Protein AF-A0A5J4Q4M3-F1 (afdb_monomer_lite)

Secondary structure (DSSP, 8-state):
-------B-S---SS-S----B-HHHHHHHHT--HHHHHHHHHHHHHHHHHHHHHHH-SSSHHHHHHHHHHHHHHHHHHHS-HHHHHHHHHHHHHHHHTTT----

Structure (mmCIF, N/CA/C/O backbone):
data_AF-A0A5J4Q4M3-F1
#
_entry.id   AF-A0A5J4Q4M3-F1
#
loop_
_atom_site.group_PDB
_atom_site.id
_atom_site.type_symbol
_atom_site.label_atom_id
_atom_site.label_alt_id
_atom_site.label_comp_id
_atom_site.label_asym_id
_atom_site.label_entity_id
_atom_site.label_seq_id
_atom_site.pdbx_PDB_ins_code
_atom_site.Cartn_x
_atom_site.Cartn_y
_atom_site.Cartn_z
_atom_site.occupancy
_atom_site.B_iso_or_equiv
_atom_site.auth_seq_id
_atom_site.auth_comp_id
_atom_site.auth_asym_id
_atom_site.auth_atom_id
_atom_site.pdbx_PDB_model_num
ATOM 1 N N . PHE A 1 1 ? -4.010 -24.754 13.001 1.00 35.25 1 PHE A N 1
ATOM 2 C CA . PHE A 1 1 ? -3.875 -24.539 11.548 1.00 35.25 1 PHE A CA 1
ATOM 3 C C . PHE A 1 1 ? -4.311 -23.115 11.220 1.00 35.25 1 PHE A C 1
ATOM 5 O O . PHE A 1 1 ? -5.499 -22.831 11.287 1.00 35.25 1 PHE A O 1
ATOM 12 N N . LEU A 1 2 ? -3.365 -22.199 10.968 1.00 37.53 2 LEU A N 1
ATOM 13 C CA . LEU A 1 2 ? -3.680 -20.854 10.470 1.00 37.53 2 LEU A CA 1
ATOM 14 C C . LEU A 1 2 ? -4.045 -20.999 8.989 1.00 37.53 2 LEU A C 1
ATOM 16 O O . LEU A 1 2 ? -3.188 -21.346 8.179 1.00 37.53 2 LEU A O 1
ATOM 20 N N . VAL A 1 3 ? -5.308 -20.780 8.632 1.00 41.44 3 VAL A N 1
ATOM 21 C CA . VAL A 1 3 ? -5.693 -20.663 7.223 1.00 41.44 3 VAL A CA 1
ATOM 22 C C . VAL A 1 3 ? -5.033 -19.392 6.696 1.00 41.44 3 VAL A C 1
ATOM 24 O O . VAL A 1 3 ? -5.355 -18.293 7.143 1.00 41.44 3 VAL A O 1
ATOM 27 N N . ALA A 1 4 ? -4.070 -19.537 5.788 1.00 44.72 4 ALA A N 1
ATOM 28 C CA . ALA A 1 4 ? -3.476 -18.410 5.087 1.00 44.72 4 ALA A CA 1
ATOM 29 C C . ALA A 1 4 ? -4.557 -17.779 4.198 1.00 44.72 4 ALA A C 1
ATOM 31 O O . ALA A 1 4 ? -4.876 -18.292 3.126 1.00 44.72 4 ALA A O 1
ATOM 32 N N . ILE A 1 5 ? -5.165 -16.686 4.661 1.00 50.12 5 ILE A N 1
ATOM 33 C CA . ILE A 1 5 ? -6.109 -15.904 3.862 1.00 50.12 5 ILE A CA 1
ATOM 34 C C . ILE A 1 5 ? -5.278 -15.154 2.816 1.00 50.12 5 ILE A C 1
ATOM 36 O O . ILE A 1 5 ? -4.761 -14.070 3.066 1.00 50.12 5 ILE A O 1
ATOM 40 N N . THR A 1 6 ? -5.082 -15.776 1.654 1.00 54.38 6 THR A N 1
ATOM 41 C CA . THR A 1 6 ? -4.485 -15.124 0.486 1.00 54.38 6 THR A CA 1
ATOM 42 C C . THR A 1 6 ? -5.558 -14.324 -0.256 1.00 54.38 6 THR A C 1
ATOM 44 O O . THR A 1 6 ? -6.652 -14.821 -0.528 1.00 54.38 6 THR A O 1
ATOM 47 N N . PHE A 1 7 ? -5.257 -13.061 -0.561 1.00 58.50 7 PHE A N 1
ATOM 48 C CA . PHE A 1 7 ? -6.147 -12.141 -1.283 1.00 58.50 7 PHE A CA 1
ATOM 49 C C . PHE A 1 7 ? -5.910 -12.153 -2.798 1.00 58.50 7 PHE A C 1
ATOM 51 O O . PHE A 1 7 ? -6.476 -11.321 -3.500 1.00 58.50 7 PHE A O 1
ATOM 58 N N . ALA A 1 8 ? -5.072 -13.069 -3.293 1.00 55.72 8 ALA A N 1
ATOM 59 C CA . ALA A 1 8 ? -4.819 -13.247 -4.716 1.00 55.72 8 ALA A CA 1
ATOM 60 C C . ALA A 1 8 ? -6.084 -13.727 -5.439 1.00 55.72 8 ALA A C 1
ATOM 62 O O . ALA A 1 8 ? -6.699 -14.710 -5.018 1.00 55.72 8 ALA A O 1
ATOM 63 N N . ALA A 1 9 ? -6.462 -13.066 -6.533 1.00 49.28 9 ALA A N 1
ATOM 64 C CA . ALA A 1 9 ? -7.430 -13.644 -7.451 1.00 49.28 9 ALA A CA 1
ATOM 65 C C . ALA A 1 9 ? -6.826 -14.858 -8.166 1.00 49.28 9 ALA A C 1
ATOM 67 O O . ALA A 1 9 ? -5.667 -14.849 -8.593 1.00 49.28 9 ALA A O 1
ATOM 68 N N . ASN A 1 10 ? -7.623 -15.919 -8.273 1.00 43.78 10 ASN A N 1
ATOM 69 C CA . ASN A 1 10 ? -7.244 -17.158 -8.936 1.00 43.78 10 ASN A CA 1
ATOM 70 C C . ASN A 1 10 ? -7.154 -16.942 -10.457 1.00 43.78 10 ASN A C 1
ATOM 72 O O . ASN A 1 10 ? -8.096 -17.252 -11.180 1.00 43.78 10 ASN A O 1
ATOM 76 N N . ASN A 1 11 ? -6.008 -16.480 -10.957 1.00 44.97 11 ASN A N 1
ATOM 77 C CA . ASN A 1 11 ? -5.555 -16.834 -12.299 1.00 44.97 11 ASN A CA 1
ATOM 78 C C . ASN A 1 11 ? -4.116 -17.370 -12.207 1.00 44.97 11 ASN A C 1
ATOM 80 O O . ASN A 1 11 ? -3.226 -16.745 -11.637 1.00 44.97 11 ASN A O 1
ATOM 84 N N . LYS A 1 12 ? -3.915 -18.607 -12.666 1.00 43.78 12 LYS A N 1
ATOM 85 C CA . LYS A 1 12 ? -2.593 -19.202 -12.870 1.00 43.78 12 LYS A CA 1
ATOM 86 C C . LYS A 1 12 ? -2.278 -19.023 -14.350 1.00 43.78 12 LYS A C 1
ATOM 88 O O . LYS A 1 12 ? -2.768 -19.800 -15.161 1.00 43.78 12 LYS A O 1
ATOM 93 N N . SER A 1 13 ? -1.514 -17.996 -14.703 1.00 43.31 13 SER A N 1
ATOM 94 C CA . SER A 1 13 ? -0.817 -17.948 -15.993 1.00 43.31 13 SER A CA 1
ATOM 95 C C . SER A 1 13 ? 0.682 -17.958 -15.716 1.00 43.31 13 SER A C 1
ATOM 97 O O . SER A 1 13 ? 1.124 -17.238 -14.824 1.00 43.31 13 SER A O 1
ATOM 99 N N . GLU A 1 14 ? 1.439 -18.777 -16.443 1.00 43.34 14 GLU A N 1
ATOM 100 C CA . GLU A 1 14 ? 2.863 -19.097 -16.218 1.00 43.34 14 GLU A CA 1
ATOM 101 C C . GLU A 1 14 ? 3.862 -17.963 -16.535 1.00 43.34 14 GLU A C 1
ATOM 103 O O . GLU A 1 14 ? 5.046 -18.208 -16.731 1.00 43.34 14 GLU A O 1
ATOM 108 N N . ASP A 1 15 ? 3.428 -16.706 -16.497 1.00 45.16 15 ASP A N 1
ATOM 109 C CA . ASP A 1 15 ? 4.315 -15.551 -16.411 1.00 45.16 15 ASP A CA 1
ATOM 110 C C . ASP A 1 15 ? 4.188 -14.985 -14.993 1.00 45.16 15 ASP A C 1
ATOM 112 O O . ASP A 1 15 ? 3.119 -14.509 -14.618 1.00 45.16 15 ASP A O 1
ATOM 116 N N . ALA A 1 16 ? 5.267 -14.977 -14.206 1.00 47.19 16 ALA A N 1
ATOM 117 C CA . ALA A 1 16 ? 5.342 -14.393 -12.856 1.00 47.19 16 ALA A CA 1
ATOM 118 C C . ALA A 1 16 ? 5.185 -12.848 -12.829 1.00 47.19 16 ALA A C 1
ATOM 120 O O . ALA A 1 16 ? 5.789 -12.139 -12.026 1.00 47.19 16 ALA A O 1
ATOM 121 N N . LYS A 1 17 ? 4.399 -12.288 -13.749 1.00 55.94 17 LYS A N 1
ATOM 122 C CA . LYS A 1 17 ? 4.024 -10.881 -13.815 1.00 55.94 17 LYS A CA 1
ATOM 123 C C . LYS A 1 17 ? 2.799 -10.704 -12.928 1.00 55.94 17 LYS A C 1
ATOM 125 O O . LYS A 1 17 ? 1.799 -11.390 -13.101 1.00 55.94 17 LYS A O 1
ATOM 130 N N . TRP A 1 18 ? 2.890 -9.781 -11.972 1.00 61.88 18 TRP A N 1
ATOM 131 C CA . TRP A 1 18 ? 1.791 -9.381 -11.089 1.00 61.88 18 TRP A CA 1
ATOM 132 C C . TRP A 1 18 ? 0.432 -9.367 -11.819 1.00 61.88 18 TRP A C 1
ATOM 134 O O . TRP A 1 18 ? 0.240 -8.575 -12.742 1.00 61.88 18 TRP A O 1
ATOM 144 N N . ASN A 1 19 ? -0.500 -10.228 -11.389 1.00 60.09 19 ASN A N 1
ATOM 145 C CA . ASN A 1 19 ? -1.825 -10.387 -12.000 1.00 60.09 19 ASN A CA 1
ATOM 146 C C . ASN A 1 19 ? -2.890 -9.416 -11.459 1.00 60.09 19 ASN A C 1
ATOM 148 O O . ASN A 1 19 ? -4.076 -9.604 -11.707 1.00 60.09 19 ASN A O 1
ATOM 152 N N . GLY A 1 20 ? -2.483 -8.359 -10.751 1.00 58.38 20 GLY A N 1
ATOM 153 C CA . GLY A 1 20 ? -3.337 -7.185 -10.566 1.00 58.38 20 GLY A CA 1
ATOM 154 C C . GLY A 1 20 ? -4.303 -7.214 -9.392 1.00 58.38 20 GLY A C 1
ATOM 155 O O . GLY A 1 20 ? -4.598 -6.15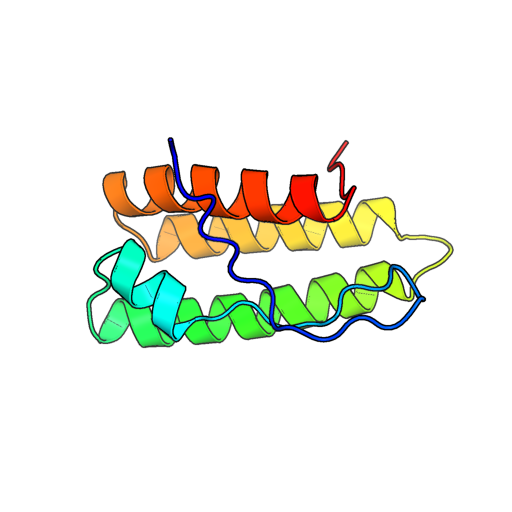5 -8.863 1.00 58.38 20 GLY A O 1
ATOM 156 N N . GLU A 1 21 ? -4.813 -8.366 -8.967 1.00 65.62 21 GLU A N 1
ATOM 157 C CA . GLU A 1 21 ? -6.025 -8.346 -8.143 1.00 65.62 21 GLU A CA 1
ATOM 158 C C . GLU A 1 21 ? -5.751 -8.590 -6.655 1.00 65.62 21 GLU A C 1
ATOM 160 O O . GLU A 1 21 ? -5.512 -9.714 -6.198 1.00 65.62 21 GLU A O 1
ATOM 165 N N . ILE A 1 22 ? -5.838 -7.503 -5.883 1.00 74.94 22 ILE A N 1
ATOM 166 C CA . ILE A 1 22 ? -6.120 -7.546 -4.448 1.00 74.94 22 ILE A CA 1
ATOM 167 C C . ILE A 1 22 ? -7.634 -7.643 -4.291 1.00 74.94 22 ILE A C 1
ATOM 169 O O . ILE A 1 22 ? -8.366 -6.761 -4.734 1.00 74.94 22 ILE A O 1
ATOM 173 N N . ASN A 1 23 ? -8.126 -8.683 -3.619 1.00 82.88 23 ASN A N 1
ATOM 174 C CA . ASN A 1 23 ? -9.542 -8.750 -3.273 1.00 82.88 23 ASN A CA 1
ATOM 175 C C . ASN A 1 23 ? -9.884 -7.713 -2.183 1.00 82.88 23 ASN A C 1
ATOM 177 O O . ASN A 1 23 ? -9.833 -8.017 -0.987 1.00 82.88 23 ASN A O 1
ATOM 181 N N . VAL A 1 24 ? -10.234 -6.494 -2.609 1.00 84.88 24 VAL A N 1
ATOM 182 C CA . VAL A 1 24 ? -10.538 -5.360 -1.721 1.00 84.88 24 VAL A CA 1
ATOM 183 C C . VAL A 1 24 ? -11.711 -5.678 -0.798 1.00 84.88 24 VAL A C 1
ATOM 185 O O . VAL A 1 24 ? -11.641 -5.367 0.378 1.00 84.88 24 VAL A O 1
ATOM 188 N N . ASN A 1 25 ? -12.739 -6.395 -1.261 1.00 86.06 25 ASN A N 1
ATOM 189 C CA . ASN A 1 25 ? -13.886 -6.753 -0.416 1.00 86.06 25 ASN A CA 1
ATOM 190 C C . ASN A 1 25 ? -13.474 -7.598 0.797 1.00 86.06 25 ASN A C 1
ATOM 192 O O . ASN A 1 25 ? -13.881 -7.328 1.929 1.00 86.06 25 ASN A O 1
ATOM 196 N N . LYS A 1 26 ? -12.628 -8.611 0.577 1.00 89.50 26 LYS A N 1
ATOM 197 C CA . LYS A 1 26 ? -12.085 -9.415 1.675 1.00 89.50 26 LYS A CA 1
ATOM 198 C C . LYS A 1 26 ? -11.165 -8.572 2.559 1.00 89.50 26 LYS A C 1
ATOM 200 O O . LYS A 1 26 ? -11.195 -8.744 3.776 1.00 89.50 26 LYS A O 1
ATOM 205 N N . LEU A 1 27 ? -10.340 -7.697 1.974 1.00 90.88 27 LEU A N 1
ATOM 206 C CA . LEU A 1 27 ? -9.427 -6.835 2.730 1.00 90.88 27 LEU A CA 1
ATOM 207 C C . LEU A 1 27 ? -10.212 -5.888 3.646 1.00 90.88 27 LEU A C 1
ATOM 209 O O . LEU A 1 27 ? -9.921 -5.809 4.837 1.00 90.88 27 LEU A O 1
ATOM 213 N N . SER A 1 28 ? -11.259 -5.253 3.117 1.00 92.88 28 SER A N 1
ATOM 214 C CA . SER A 1 28 ? -12.151 -4.365 3.856 1.00 92.88 28 SER A CA 1
ATOM 215 C C . SER A 1 28 ? -12.837 -5.077 5.017 1.00 92.88 28 SER A C 1
ATOM 217 O O . SER A 1 28 ? -12.884 -4.544 6.123 1.00 92.88 28 SER A O 1
ATOM 219 N N . SER A 1 29 ? -13.306 -6.311 4.800 1.00 93.94 29 SER A N 1
ATOM 220 C CA . SER A 1 29 ? -13.890 -7.134 5.863 1.00 93.94 29 SER A CA 1
ATOM 221 C C . SER A 1 29 ? -12.862 -7.514 6.934 1.00 93.94 29 SER A C 1
ATOM 223 O O . SER A 1 29 ? -13.146 -7.384 8.123 1.00 93.94 29 SER A O 1
ATOM 225 N N . TYR A 1 30 ? -11.655 -7.927 6.537 1.00 94.81 30 TYR A N 1
ATOM 226 C CA . TYR A 1 30 ? -10.594 -8.322 7.468 1.00 94.81 30 TYR A CA 1
ATOM 227 C C . TYR A 1 30 ? -10.108 -7.160 8.348 1.00 94.81 30 TYR A C 1
ATOM 229 O O . TYR A 1 30 ? -9.845 -7.331 9.542 1.00 94.81 30 TYR A O 1
ATOM 237 N N . LEU A 1 31 ? -10.007 -5.967 7.761 1.00 96.69 31 LEU A N 1
ATOM 238 C CA . LEU A 1 31 ? -9.607 -4.750 8.463 1.00 96.69 31 LEU A CA 1
ATOM 239 C C . LEU A 1 31 ? -10.772 -4.067 9.194 1.00 96.69 31 LEU A C 1
ATOM 241 O O . LEU A 1 31 ? -10.527 -3.122 9.939 1.00 96.69 31 LEU A O 1
ATOM 245 N N . ALA A 1 32 ? -12.009 -4.548 9.021 1.00 97.31 32 ALA A N 1
ATOM 246 C CA . ALA A 1 32 ? -13.221 -3.918 9.544 1.00 97.31 32 ALA A CA 1
ATOM 247 C C . ALA A 1 32 ? -13.277 -2.417 9.197 1.00 97.31 32 ALA A C 1
ATOM 249 O O . ALA A 1 32 ? -13.377 -1.561 10.076 1.00 97.31 32 ALA A O 1
ATOM 250 N N . LEU A 1 33 ? -13.130 -2.103 7.908 1.00 97.44 33 LEU A N 1
ATOM 251 C CA . LEU A 1 33 ? -13.101 -0.722 7.430 1.00 97.44 33 LEU A CA 1
ATOM 252 C C . LEU A 1 33 ? -14.470 -0.054 7.559 1.00 97.44 33 LEU A C 1
ATOM 254 O O . LEU A 1 33 ? -15.507 -0.669 7.301 1.00 97.44 33 LEU A O 1
ATOM 258 N N . SER A 1 34 ? -14.466 1.241 7.876 1.00 97.75 34 SER A N 1
ATOM 259 C CA . SER A 1 34 ? -15.649 2.077 7.678 1.00 97.75 34 SER A CA 1
ATOM 260 C C . SER A 1 34 ? -15.974 2.220 6.182 1.00 97.75 34 SER A C 1
ATOM 262 O O . SER A 1 34 ? -15.168 1.882 5.307 1.00 97.75 34 SER A O 1
ATOM 264 N N . ALA A 1 35 ? -17.148 2.772 5.866 1.00 95.75 35 ALA A N 1
ATOM 265 C CA . ALA A 1 35 ? -17.516 3.069 4.482 1.00 95.75 35 ALA A CA 1
ATOM 266 C C . ALA A 1 35 ? -16.532 4.052 3.817 1.00 95.75 35 ALA A C 1
ATOM 268 O O . ALA A 1 35 ? -16.121 3.824 2.682 1.00 95.75 35 ALA A O 1
ATOM 269 N N . SER A 1 36 ? -16.101 5.097 4.537 1.00 96.44 36 SER A N 1
ATOM 270 C CA . SER A 1 36 ? -15.127 6.068 4.020 1.00 96.44 36 SER A CA 1
ATOM 271 C C . SER A 1 36 ? -13.758 5.433 3.783 1.00 96.44 36 SER A C 1
ATOM 273 O O . SER A 1 36 ? -13.191 5.577 2.704 1.00 96.44 36 SER A O 1
ATOM 275 N N . GLN A 1 37 ? -13.266 4.649 4.747 1.00 98.19 37 GLN A N 1
ATOM 276 C CA . GLN A 1 37 ? -11.999 3.935 4.604 1.00 98.19 37 GLN A CA 1
ATOM 277 C C . GLN A 1 37 ? -12.042 2.925 3.459 1.00 98.19 37 GLN A C 1
ATOM 279 O O . GLN A 1 37 ? -11.049 2.755 2.766 1.00 98.19 37 GLN A O 1
ATOM 284 N N . SER A 1 38 ? -13.178 2.259 3.242 1.00 96.38 38 SER A N 1
ATOM 285 C CA . SER A 1 38 ? -13.324 1.276 2.165 1.00 96.38 38 SER A CA 1
ATOM 286 C C . SER A 1 38 ? -13.161 1.905 0.781 1.00 96.38 38 SER A C 1
ATOM 288 O O . SER A 1 38 ? -12.514 1.306 -0.077 1.00 96.38 38 SER A O 1
ATOM 290 N N . GLU A 1 39 ? -13.706 3.104 0.566 1.00 95.88 39 GLU A N 1
ATOM 291 C CA . GLU A 1 39 ? -13.565 3.819 -0.707 1.00 95.88 39 GLU A CA 1
ATOM 292 C C . GLU A 1 39 ? -12.113 4.265 -0.938 1.00 95.88 39 GLU A C 1
ATOM 294 O O . GLU A 1 39 ? -11.551 4.012 -2.004 1.00 95.88 39 GLU A O 1
ATOM 299 N N . GLU A 1 40 ? -11.460 4.835 0.078 1.00 97.38 40 GLU A N 1
ATOM 300 C CA . GLU A 1 40 ? -10.047 5.222 -0.015 1.00 97.38 40 GLU A CA 1
ATOM 301 C C . GLU A 1 40 ? -9.129 4.010 -0.228 1.00 97.38 40 GLU A C 1
ATOM 303 O O . GLU A 1 40 ? -8.274 4.020 -1.113 1.00 97.38 40 GLU A O 1
ATOM 308 N N . VAL A 1 41 ? -9.328 2.927 0.531 1.00 96.00 41 VAL A N 1
ATOM 309 C CA . VAL A 1 41 ? -8.546 1.687 0.397 1.00 96.00 41 VAL A CA 1
ATOM 310 C C . VAL A 1 41 ? -8.710 1.087 -0.993 1.00 96.00 41 VAL A C 1
ATOM 312 O O . VAL A 1 41 ? -7.720 0.638 -1.568 1.00 96.00 41 VAL A O 1
ATOM 315 N N . LYS A 1 42 ? -9.916 1.117 -1.568 1.00 94.50 42 LYS A N 1
ATOM 316 C CA . LYS A 1 42 ? -10.149 0.674 -2.945 1.00 94.50 42 LYS A CA 1
ATOM 317 C C . LYS A 1 42 ? -9.314 1.489 -3.936 1.00 94.50 42 LYS A C 1
ATOM 319 O O . LYS A 1 42 ? -8.568 0.901 -4.714 1.00 94.50 42 LYS A O 1
ATOM 324 N N . GLN A 1 43 ? -9.358 2.818 -3.850 1.00 95.62 43 GLN A N 1
ATOM 325 C CA . GLN A 1 43 ? -8.577 3.701 -4.726 1.00 95.62 43 GLN A CA 1
ATOM 326 C C . GLN A 1 43 ? -7.062 3.481 -4.574 1.00 95.62 43 GLN A C 1
ATOM 328 O O . GLN A 1 43 ? -6.328 3.440 -5.564 1.00 95.62 43 GLN A O 1
ATOM 333 N N . ILE A 1 44 ? -6.581 3.280 -3.342 1.00 96.25 44 ILE A N 1
ATOM 334 C CA . ILE A 1 44 ? -5.168 2.983 -3.067 1.00 96.25 44 ILE A CA 1
ATOM 335 C C . ILE A 1 44 ? -4.774 1.608 -3.631 1.00 96.25 44 ILE A C 1
ATOM 337 O O . ILE A 1 44 ? -3.677 1.467 -4.179 1.00 96.25 44 ILE A O 1
ATOM 341 N N . CYS A 1 45 ? -5.634 0.593 -3.511 1.00 93.06 45 CYS A N 1
ATOM 342 C CA . CYS A 1 45 ? -5.404 -0.739 -4.071 1.00 93.06 45 CYS A CA 1
ATOM 343 C C . CYS A 1 45 ? -5.355 -0.719 -5.604 1.00 93.06 45 CYS A C 1
ATOM 345 O O . CYS A 1 45 ? -4.465 -1.353 -6.176 1.00 93.06 45 CYS A O 1
ATOM 347 N N . ASP A 1 46 ? -6.238 0.036 -6.259 1.00 92.12 46 ASP A N 1
ATOM 348 C CA . ASP A 1 46 ? -6.232 0.211 -7.716 1.00 92.12 46 ASP A CA 1
ATOM 349 C C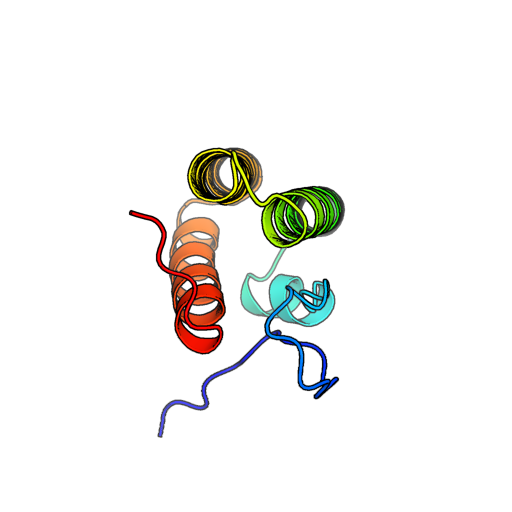 . ASP A 1 46 ? -4.929 0.889 -8.174 1.00 92.12 46 ASP A C 1
ATOM 351 O O . ASP A 1 46 ? -4.225 0.381 -9.053 1.00 92.12 46 ASP A O 1
ATOM 355 N N . TYR A 1 47 ? -4.535 1.984 -7.508 1.00 93.88 47 TYR A N 1
ATOM 356 C CA . TYR A 1 47 ? -3.273 2.675 -7.789 1.00 93.88 47 TYR A CA 1
ATOM 357 C C . TYR A 1 47 ? -2.056 1.765 -7.585 1.00 93.88 47 TYR A C 1
ATOM 359 O O . TYR A 1 47 ? -1.176 1.698 -8.444 1.00 93.88 47 TYR A O 1
ATOM 367 N N . PHE A 1 48 ? -1.997 1.040 -6.466 1.00 93.38 48 PHE A N 1
ATOM 368 C CA . PHE A 1 48 ? -0.904 0.112 -6.179 1.00 93.38 48 PHE A CA 1
ATOM 369 C C . PHE A 1 48 ? -0.802 -0.989 -7.235 1.00 93.38 48 PHE A C 1
ATOM 371 O O . PHE A 1 48 ? 0.294 -1.277 -7.714 1.00 93.38 48 PHE A O 1
ATOM 378 N N . SER A 1 49 ? -1.935 -1.554 -7.647 1.00 89.81 49 SER A N 1
ATOM 379 C CA . SER A 1 49 ? -1.983 -2.610 -8.659 1.00 89.81 49 SER A CA 1
ATOM 380 C C . SER A 1 49 ? -1.439 -2.130 -10.004 1.00 89.81 49 SER A C 1
ATOM 382 O O . SER A 1 49 ? -0.666 -2.847 -10.644 1.00 89.81 49 SER A O 1
ATOM 384 N N . GLU A 1 50 ? -1.748 -0.892 -10.390 1.00 91.69 50 GLU A N 1
ATOM 385 C CA . GLU A 1 50 ? -1.185 -0.260 -11.583 1.00 91.69 50 GLU A CA 1
ATOM 386 C C . GLU A 1 50 ? 0.326 -0.004 -11.448 1.00 91.69 50 GLU A C 1
ATOM 388 O O . GLU A 1 50 ? 1.089 -0.303 -12.368 1.00 91.69 50 GLU A O 1
ATOM 393 N N . GLN A 1 51 ? 0.807 0.480 -10.296 1.00 93.31 51 GLN A N 1
ATOM 394 C CA . GLN A 1 51 ? 2.249 0.670 -10.074 1.00 93.31 51 GLN A CA 1
ATOM 395 C C . GLN A 1 51 ? 3.024 -0.655 -10.112 1.00 93.31 51 GLN A C 1
ATOM 397 O O . GLN A 1 51 ? 4.082 -0.733 -10.737 1.00 93.31 51 GLN A O 1
ATOM 402 N N . MET A 1 52 ? 2.477 -1.714 -9.515 1.00 90.56 52 MET A N 1
ATOM 403 C CA . MET A 1 52 ? 3.056 -3.059 -9.556 1.00 90.56 52 MET A CA 1
ATOM 404 C C . MET A 1 52 ? 3.084 -3.620 -10.979 1.00 90.56 52 MET A C 1
ATOM 406 O O . MET A 1 52 ? 4.085 -4.207 -11.395 1.00 90.56 52 MET A O 1
ATOM 410 N N . ARG A 1 53 ? 2.029 -3.379 -11.768 1.00 89.44 53 ARG A N 1
ATOM 411 C CA . ARG A 1 53 ? 1.999 -3.724 -13.195 1.00 89.44 53 ARG A CA 1
ATOM 412 C C . ARG A 1 53 ? 3.082 -2.972 -13.969 1.00 89.44 53 ARG A C 1
ATOM 414 O O . ARG A 1 53 ? 3.773 -3.567 -14.789 1.00 89.44 53 ARG A O 1
ATOM 421 N N . ARG A 1 54 ? 3.288 -1.679 -13.708 1.00 90.81 54 ARG A N 1
ATOM 422 C CA . ARG A 1 54 ? 4.378 -0.910 -14.336 1.00 90.81 54 ARG A CA 1
ATOM 423 C C . ARG A 1 54 ? 5.753 -1.467 -13.964 1.00 90.81 54 ARG A C 1
ATOM 425 O O . ARG A 1 54 ? 6.606 -1.598 -14.841 1.00 90.81 54 ARG A O 1
ATOM 432 N N . ALA A 1 55 ? 5.958 -1.823 -12.695 1.00 90.69 55 ALA A N 1
ATOM 433 C CA . ALA A 1 55 ? 7.197 -2.441 -12.232 1.00 90.69 55 ALA A CA 1
ATOM 434 C C . ALA A 1 55 ? 7.455 -3.787 -12.932 1.00 90.69 55 ALA A C 1
ATOM 436 O O . ALA A 1 55 ? 8.556 -4.003 -13.438 1.00 90.69 55 ALA A O 1
ATOM 437 N N . SER A 1 56 ? 6.441 -4.654 -13.053 1.00 86.69 56 SER A N 1
ATOM 438 C CA . SER A 1 56 ? 6.582 -5.992 -13.655 1.00 86.69 56 SER A CA 1
ATOM 439 C C . SER A 1 56 ? 6.918 -5.985 -15.152 1.00 86.69 56 SER A C 1
ATOM 441 O O . SER A 1 56 ? 7.485 -6.949 -15.659 1.00 86.69 56 SER A O 1
ATOM 443 N N . HIS A 1 57 ? 6.616 -4.896 -15.863 1.00 88.38 57 HIS A N 1
ATOM 444 C CA . HIS A 1 57 ? 6.953 -4.734 -17.283 1.00 88.38 57 HIS A CA 1
ATOM 445 C C . HIS A 1 57 ? 8.286 -3.998 -17.514 1.00 88.38 57 HIS A C 1
ATOM 447 O O . HIS A 1 57 ? 8.761 -3.914 -18.650 1.00 88.38 57 HIS A O 1
ATO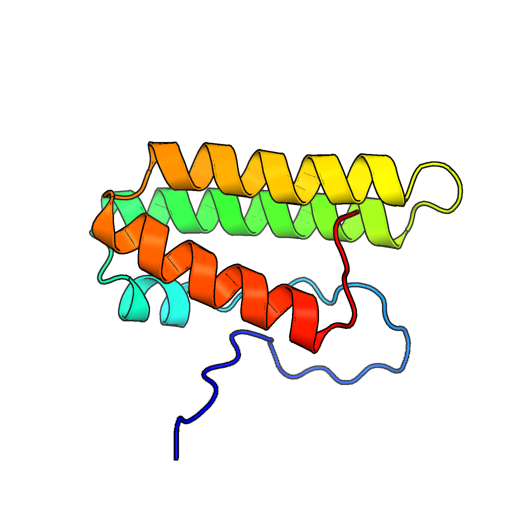M 453 N N . SER A 1 58 ? 8.908 -3.458 -16.464 1.00 88.56 58 SER A N 1
ATOM 454 C CA . SER A 1 58 ? 10.162 -2.711 -16.564 1.00 88.56 58 SER A CA 1
ATOM 455 C C . SER A 1 58 ? 11.367 -3.642 -16.478 1.00 88.56 58 SER A C 1
ATOM 457 O O . SER A 1 58 ? 11.524 -4.361 -15.501 1.00 88.56 58 SER A O 1
ATOM 459 N N . ARG A 1 59 ? 12.264 -3.594 -17.472 1.00 86.19 59 ARG A N 1
ATOM 460 C CA . ARG A 1 59 ? 13.535 -4.349 -17.442 1.00 86.19 59 ARG A CA 1
ATOM 461 C C . ARG A 1 59 ? 14.678 -3.593 -16.765 1.00 86.19 59 ARG A C 1
ATOM 463 O O . ARG A 1 59 ? 15.554 -4.213 -16.184 1.00 86.19 59 ARG A O 1
ATOM 470 N N . LYS A 1 60 ? 14.705 -2.261 -16.889 1.00 89.50 60 LYS A N 1
ATOM 471 C CA . LYS A 1 60 ? 15.829 -1.421 -16.429 1.00 89.50 60 LYS A CA 1
ATOM 472 C C . LYS A 1 60 ? 15.616 -0.820 -15.041 1.00 89.50 60 LYS A C 1
ATOM 474 O O . LYS A 1 60 ? 16.578 -0.641 -14.313 1.00 89.50 60 LYS A O 1
ATOM 479 N N . ASN A 1 61 ? 14.367 -0.518 -14.687 1.00 91.62 61 ASN A N 1
ATOM 480 C CA . ASN A 1 61 ? 14.022 0.206 -13.459 1.00 91.62 61 ASN A CA 1
ATOM 481 C C . ASN A 1 61 ? 13.101 -0.624 -12.551 1.00 91.62 61 ASN A C 1
ATOM 483 O O . ASN A 1 61 ? 12.288 -0.045 -11.835 1.00 91.62 61 ASN A O 1
ATOM 487 N N . HIS A 1 62 ? 13.150 -1.957 -12.655 1.00 89.81 62 HIS A N 1
ATOM 488 C CA . HIS A 1 62 ? 12.243 -2.854 -11.934 1.00 89.81 62 HIS A CA 1
ATOM 489 C C . HIS A 1 62 ? 12.259 -2.576 -10.427 1.00 89.81 62 HIS A C 1
ATOM 491 O O . HIS A 1 62 ? 11.236 -2.175 -9.878 1.00 89.81 62 HIS A O 1
ATOM 497 N N . ASP A 1 63 ? 13.433 -2.679 -9.799 1.00 90.88 63 ASP A N 1
ATOM 498 C CA . ASP A 1 63 ? 13.594 -2.575 -8.344 1.00 90.88 63 ASP A CA 1
ATOM 499 C C . ASP A 1 63 ? 13.147 -1.212 -7.808 1.00 90.88 63 ASP A C 1
ATOM 501 O O . ASP A 1 63 ? 12.393 -1.133 -6.842 1.00 90.88 63 ASP A O 1
ATOM 505 N N . ALA A 1 64 ? 13.530 -0.124 -8.484 1.00 94.12 64 ALA A N 1
ATOM 506 C CA . ALA A 1 64 ? 13.128 1.224 -8.090 1.00 94.12 64 ALA A CA 1
ATOM 507 C C . ALA A 1 64 ? 11.606 1.431 -8.199 1.00 94.12 64 ALA A C 1
ATOM 509 O O . ALA A 1 64 ? 10.995 2.040 -7.322 1.00 94.12 64 ALA A O 1
ATOM 510 N N . LEU A 1 65 ? 10.971 0.922 -9.262 1.00 94.31 65 LEU A N 1
ATOM 511 C CA . LEU A 1 65 ? 9.516 1.004 -9.425 1.00 94.31 65 LEU A CA 1
ATOM 512 C C . LEU A 1 65 ? 8.782 0.130 -8.408 1.00 94.31 65 LEU A C 1
ATOM 514 O O . LEU A 1 65 ? 7.772 0.571 -7.866 1.00 94.31 65 LEU A O 1
ATOM 518 N N . LEU A 1 66 ? 9.297 -1.068 -8.130 1.00 92.88 66 LEU A N 1
ATOM 519 C CA . LEU A 1 66 ? 8.753 -1.979 -7.131 1.00 92.88 66 LEU A CA 1
ATOM 520 C C . LEU A 1 66 ? 8.823 -1.359 -5.731 1.00 92.88 66 LEU A C 1
ATOM 522 O O . LEU A 1 66 ? 7.809 -1.283 -5.038 1.00 92.88 66 LEU A O 1
ATOM 526 N N . HIS A 1 67 ? 9.992 -0.844 -5.347 1.00 94.62 67 HIS A N 1
ATOM 527 C CA . HIS A 1 67 ? 10.190 -0.144 -4.082 1.00 94.62 67 HIS A CA 1
ATOM 528 C C . HIS A 1 67 ? 9.227 1.046 -3.963 1.00 94.62 67 HIS A C 1
ATOM 530 O O . HIS A 1 67 ? 8.502 1.170 -2.977 1.00 94.62 67 HIS A O 1
ATOM 536 N N . ASN A 1 68 ? 9.134 1.887 -4.996 1.00 95.81 68 ASN A N 1
ATOM 537 C CA . ASN A 1 68 ? 8.220 3.031 -4.998 1.00 95.81 68 ASN A CA 1
ATOM 538 C C . ASN A 1 68 ? 6.746 2.617 -4.908 1.00 95.81 68 ASN A C 1
ATOM 540 O O . ASN A 1 68 ? 5.975 3.274 -4.207 1.00 95.81 68 ASN A O 1
ATOM 544 N N . ALA A 1 69 ? 6.350 1.536 -5.583 1.00 94.50 69 ALA A N 1
ATOM 545 C CA . ALA A 1 69 ? 4.993 1.008 -5.520 1.00 94.50 69 ALA A CA 1
ATOM 546 C C . ALA A 1 69 ? 4.644 0.561 -4.096 1.00 94.50 69 ALA A C 1
ATOM 548 O O . ALA A 1 69 ? 3.624 0.987 -3.550 1.00 94.50 69 ALA A O 1
ATOM 549 N N . VAL A 1 70 ? 5.508 -0.249 -3.474 1.00 94.06 70 VAL A N 1
ATOM 550 C CA . VAL A 1 70 ? 5.265 -0.791 -2.133 1.00 94.06 70 VAL A CA 1
ATOM 551 C C . VAL A 1 70 ? 5.304 0.315 -1.082 1.00 94.06 70 VAL A C 1
ATOM 553 O O . VAL A 1 70 ? 4.338 0.474 -0.340 1.00 94.06 70 VAL A O 1
ATOM 556 N N . TYR A 1 71 ? 6.348 1.144 -1.043 1.00 96.06 71 TYR A N 1
ATOM 557 C CA . TYR A 1 71 ? 6.437 2.223 -0.052 1.00 96.06 71 TYR A CA 1
ATOM 558 C C . TYR A 1 71 ? 5.366 3.299 -0.244 1.00 96.06 71 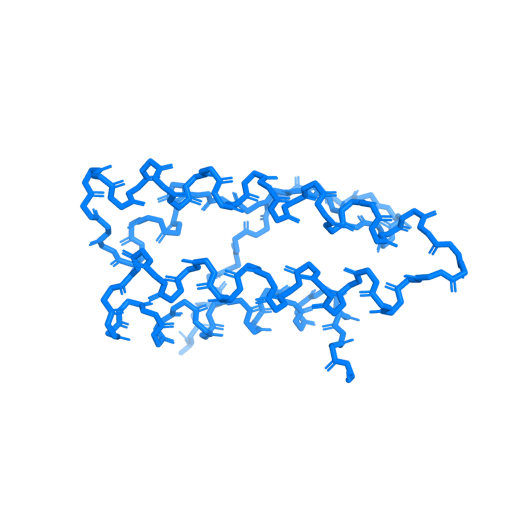TYR A C 1
ATOM 560 O O . TYR A 1 71 ? 4.833 3.815 0.741 1.00 96.06 71 TYR A O 1
ATOM 568 N N . GLY A 1 72 ? 5.011 3.618 -1.492 1.00 97.38 72 GLY A N 1
ATOM 569 C CA . GLY A 1 72 ? 3.906 4.523 -1.795 1.00 97.38 72 GLY A CA 1
ATOM 570 C C . GLY A 1 72 ? 2.581 3.993 -1.251 1.00 97.38 72 GLY A C 1
ATOM 571 O O . GLY A 1 72 ? 1.868 4.715 -0.557 1.00 97.38 72 GLY A O 1
ATOM 572 N N . ASN A 1 73 ? 2.291 2.712 -1.485 1.00 96.81 73 ASN A N 1
ATOM 573 C CA . ASN A 1 73 ? 1.108 2.053 -0.942 1.00 96.81 73 ASN A CA 1
ATOM 574 C C . ASN A 1 73 ? 1.102 2.035 0.598 1.00 96.81 73 ASN A C 1
ATOM 576 O O . ASN A 1 73 ? 0.102 2.426 1.196 1.00 96.81 73 ASN A O 1
ATOM 580 N N . LEU A 1 74 ? 2.215 1.662 1.242 1.00 97.12 74 LEU A N 1
ATOM 581 C CA . LEU A 1 74 ? 2.335 1.662 2.705 1.00 97.12 74 LEU A CA 1
ATOM 582 C C . LEU A 1 74 ? 2.073 3.054 3.296 1.00 97.12 74 LEU A C 1
ATOM 584 O O . LEU A 1 74 ? 1.344 3.189 4.279 1.00 97.12 74 LEU A O 1
ATOM 588 N N . LYS A 1 75 ? 2.626 4.102 2.676 1.00 98.19 75 LYS A N 1
ATOM 589 C CA . LYS A 1 75 ? 2.433 5.488 3.114 1.00 98.19 75 LYS A CA 1
ATOM 590 C C . LYS A 1 75 ? 0.974 5.929 3.007 1.00 98.19 75 LYS A C 1
ATOM 592 O O . LYS A 1 75 ? 0.471 6.539 3.947 1.00 98.19 75 LYS A O 1
ATOM 597 N N . LEU A 1 76 ? 0.311 5.625 1.890 1.00 98.44 76 LEU A N 1
ATOM 598 C CA . LEU A 1 76 ? -1.098 5.967 1.683 1.00 98.44 76 LEU A CA 1
ATOM 599 C C . LEU A 1 76 ? -1.997 5.215 2.675 1.00 98.44 76 LEU A C 1
ATOM 601 O O . LEU A 1 76 ? -2.787 5.839 3.375 1.00 98.44 76 LEU A O 1
ATOM 605 N N . MET A 1 77 ? -1.791 3.905 2.838 1.00 98.06 77 MET A N 1
ATOM 606 C CA . MET A 1 77 ? -2.551 3.089 3.794 1.00 98.06 77 MET A CA 1
ATOM 607 C C . MET A 1 77 ? -2.378 3.564 5.239 1.00 98.06 77 MET A C 1
ATOM 609 O O . MET A 1 77 ? -3.341 3.569 5.998 1.00 98.06 77 MET A O 1
ATOM 613 N N . LYS A 1 78 ? -1.181 4.023 5.627 1.00 98.38 78 LYS A N 1
ATOM 614 C CA . LYS A 1 78 ? -0.946 4.600 6.960 1.00 98.38 78 LYS A CA 1
ATOM 615 C C . LYS A 1 78 ? -1.752 5.883 7.208 1.00 98.38 78 LYS A C 1
ATOM 617 O O . LYS A 1 78 ? -2.054 6.180 8.357 1.00 98.38 78 LYS A O 1
ATOM 622 N N . GLY A 1 79 ? -2.055 6.654 6.162 1.00 98.12 79 GLY A N 1
ATOM 623 C CA . GLY A 1 79 ? -2.870 7.869 6.262 1.00 98.12 79 GLY A CA 1
ATOM 624 C C . GLY A 1 79 ? -4.372 7.592 6.380 1.00 98.12 79 GLY A C 1
ATOM 625 O O . GLY A 1 79 ? -5.074 8.364 7.022 1.00 98.12 79 GLY A O 1
ATOM 626 N N . THR A 1 80 ? -4.842 6.489 5.794 1.00 98.25 80 THR A N 1
ATOM 627 C CA . THR A 1 80 ? -6.267 6.112 5.745 1.00 98.25 80 THR A CA 1
ATOM 628 C C . THR A 1 80 ? -6.700 5.215 6.915 1.00 98.25 80 THR A C 1
ATOM 630 O O . THR A 1 80 ? -7.852 5.254 7.356 1.00 98.25 80 THR A O 1
ATOM 633 N N . LEU A 1 81 ? -5.803 4.366 7.422 1.00 98.50 81 LEU A N 1
ATOM 634 C CA . LEU A 1 81 ? -6.118 3.334 8.415 1.00 98.50 81 LEU A CA 1
ATOM 635 C C . LEU A 1 81 ? -5.823 3.782 9.854 1.00 98.50 81 LEU A C 1
ATOM 637 O O . LEU A 1 81 ? -4.896 4.553 10.100 1.00 98.50 81 LEU A O 1
ATOM 641 N N . THR A 1 82 ? -6.554 3.228 10.830 1.00 98.62 82 THR A N 1
ATOM 642 C CA . THR A 1 82 ? -6.155 3.342 12.245 1.00 98.62 82 THR A CA 1
ATOM 643 C C . THR A 1 82 ? -4.852 2.574 12.499 1.00 98.62 82 THR A C 1
ATOM 645 O O . THR A 1 82 ? -4.501 1.685 11.713 1.00 98.62 82 THR A O 1
ATOM 648 N N . PRO A 1 83 ? -4.131 2.840 13.604 1.00 98.50 83 PRO A N 1
ATOM 649 C CA . PRO A 1 83 ? -2.928 2.083 13.948 1.00 98.50 83 PRO A CA 1
ATOM 650 C C . PRO A 1 83 ? -3.146 0.562 13.964 1.00 98.50 83 PRO A C 1
ATOM 652 O O . PRO A 1 83 ? -2.353 -0.182 13.391 1.00 98.50 83 PRO A O 1
ATOM 655 N N . GLU A 1 84 ? -4.253 0.088 14.539 1.00 98.31 84 GLU A N 1
ATOM 656 C CA . GLU A 1 84 ? -4.578 -1.339 14.636 1.00 98.31 84 GLU A CA 1
ATOM 657 C C . GLU A 1 84 ? -4.867 -1.952 13.260 1.00 98.31 84 GLU A C 1
ATOM 659 O O . GLU A 1 84 ? -4.419 -3.061 12.954 1.00 98.31 84 GLU A O 1
ATOM 664 N N . GLN A 1 85 ? -5.603 -1.228 12.413 1.00 98.62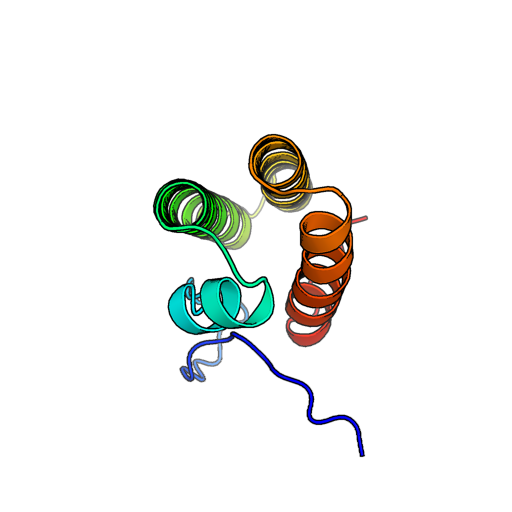 85 GLN A N 1
ATOM 665 C CA . GLN A 1 85 ? -5.878 -1.639 11.038 1.00 98.62 85 GLN A CA 1
ATOM 666 C C . GLN A 1 85 ? -4.594 -1.667 10.205 1.00 98.62 85 GLN A C 1
ATOM 668 O O . GLN A 1 85 ? -4.365 -2.619 9.462 1.00 98.62 85 GLN A O 1
ATOM 673 N N . TYR A 1 86 ? -3.721 -0.670 10.362 1.00 98.50 86 TYR A N 1
ATOM 674 C CA . TYR A 1 86 ? -2.452 -0.603 9.648 1.00 98.50 86 TYR A CA 1
ATOM 675 C C . TYR A 1 86 ? -1.511 -1.748 10.050 1.00 98.50 86 TYR A C 1
ATOM 677 O O . TYR A 1 86 ? -0.899 -2.373 9.186 1.00 98.50 86 TYR A O 1
ATOM 685 N N . THR A 1 87 ? -1.450 -2.118 11.332 1.00 97.88 87 THR A N 1
ATOM 686 C CA . THR A 1 87 ? -0.683 -3.293 11.777 1.00 97.88 87 THR A CA 1
ATOM 687 C C . THR A 1 87 ? -1.189 -4.588 11.138 1.00 97.88 87 THR A C 1
ATOM 689 O O . THR A 1 87 ? -0.386 -5.388 10.654 1.00 97.88 87 THR A O 1
ATOM 692 N N . LYS A 1 88 ? -2.511 -4.793 11.077 1.00 97.00 88 LYS A N 1
ATOM 693 C CA . LYS A 1 88 ? -3.111 -5.939 10.368 1.00 97.00 88 LYS A CA 1
ATOM 694 C C . LYS A 1 88 ? -2.806 -5.901 8.870 1.00 97.00 88 LYS A C 1
ATOM 696 O O . LYS A 1 88 ? -2.484 -6.928 8.274 1.00 97.00 88 LYS A O 1
ATOM 701 N N . TYR A 1 89 ? -2.860 -4.717 8.267 1.00 96.12 89 TYR A N 1
ATOM 702 C CA . TYR A 1 89 ? -2.526 -4.519 6.862 1.00 96.12 89 TYR A CA 1
ATOM 703 C C . TYR A 1 89 ? -1.077 -4.919 6.552 1.00 96.12 89 TYR A C 1
ATOM 705 O O . TYR A 1 89 ? -0.844 -5.645 5.587 1.00 96.12 89 TYR A O 1
ATOM 713 N N . LEU A 1 90 ? -0.115 -4.538 7.404 1.00 95.38 90 LEU A N 1
ATOM 714 C CA . LEU A 1 90 ? 1.296 -4.917 7.258 1.00 95.38 90 LEU A CA 1
ATOM 715 C C . LEU A 1 90 ? 1.499 -6.438 7.225 1.00 95.38 90 LEU A C 1
ATOM 717 O O . LEU A 1 90 ? 2.306 -6.940 6.443 1.00 95.38 90 LEU A O 1
ATOM 721 N N . GLN A 1 91 ? 0.746 -7.185 8.035 1.00 92.81 91 GLN A N 1
ATOM 722 C CA . GLN A 1 91 ? 0.792 -8.649 8.018 1.00 92.81 91 GLN A CA 1
ATOM 723 C C . GLN A 1 91 ? 0.293 -9.201 6.679 1.00 92.81 91 GLN A C 1
ATOM 725 O O . GLN A 1 91 ? 0.952 -10.043 6.066 1.00 92.81 91 GLN A O 1
ATOM 730 N N . VAL A 1 92 ? -0.848 -8.693 6.203 1.00 88.38 92 VAL A N 1
ATOM 731 C CA . VAL A 1 92 ? -1.462 -9.129 4.944 1.00 88.38 92 VAL A CA 1
ATOM 732 C C . VAL A 1 92 ? -0.567 -8.823 3.748 1.00 88.38 92 VAL A C 1
ATOM 734 O O . VAL A 1 92 ? -0.337 -9.713 2.927 1.00 88.38 92 VAL A O 1
ATOM 737 N N . ILE A 1 93 ? -0.042 -7.600 3.636 1.00 89.19 93 ILE A N 1
ATOM 738 C CA . ILE A 1 93 ? 0.788 -7.215 2.489 1.00 89.19 93 ILE A CA 1
ATOM 739 C C . ILE A 1 93 ? 2.112 -7.984 2.483 1.00 89.19 93 ILE A C 1
ATOM 741 O O . ILE A 1 93 ? 2.515 -8.472 1.432 1.00 89.19 93 ILE A O 1
ATOM 745 N N . ASN A 1 94 ? 2.732 -8.213 3.646 1.00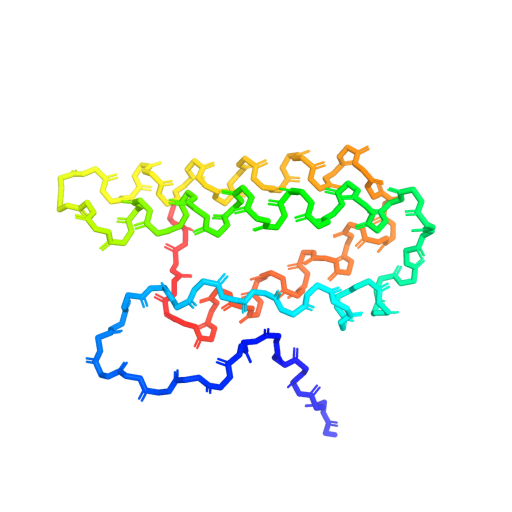 88.44 94 ASN A N 1
ATOM 746 C CA . ASN A 1 94 ? 3.961 -9.002 3.738 1.00 88.44 94 ASN A CA 1
ATOM 747 C C . ASN A 1 94 ? 3.745 -10.450 3.259 1.00 88.44 94 ASN A C 1
ATOM 749 O O . ASN A 1 94 ? 4.487 -10.950 2.418 1.00 88.44 94 ASN A O 1
ATOM 753 N N . VAL A 1 95 ? 2.677 -11.112 3.723 1.00 86.19 95 VAL A N 1
ATOM 754 C CA . VAL A 1 95 ? 2.317 -12.461 3.247 1.00 86.19 95 VAL A CA 1
ATOM 755 C C . VAL A 1 95 ? 1.989 -12.450 1.749 1.00 86.19 95 VAL A C 1
ATOM 757 O O . VAL A 1 95 ? 2.395 -13.349 1.020 1.00 86.19 95 VAL A O 1
ATOM 760 N N . THR A 1 96 ? 1.295 -11.419 1.268 1.00 84.06 96 THR A N 1
ATOM 761 C CA . THR A 1 96 ? 0.900 -11.267 -0.143 1.00 84.06 96 THR A CA 1
ATOM 762 C C . THR A 1 96 ? 2.105 -11.144 -1.077 1.00 84.06 96 THR A C 1
ATOM 764 O O . THR A 1 96 ? 2.088 -11.752 -2.150 1.00 84.06 96 THR A O 1
ATOM 767 N N . LEU A 1 97 ? 3.126 -10.380 -0.678 1.00 85.25 97 LEU A N 1
ATOM 768 C CA . LEU A 1 97 ? 4.368 -10.202 -1.434 1.00 85.25 97 LEU A CA 1
ATOM 769 C C . LEU A 1 97 ? 5.227 -11.472 -1.400 1.00 85.25 97 LEU A C 1
ATOM 771 O O . LEU A 1 97 ? 5.613 -11.972 -2.455 1.00 85.25 97 LEU A O 1
ATOM 775 N N . ARG A 1 98 ? 5.426 -12.066 -0.214 1.00 84.06 98 ARG A N 1
ATOM 776 C CA . ARG A 1 98 ? 6.199 -13.311 -0.055 1.00 84.06 98 ARG A CA 1
ATOM 777 C C . ARG A 1 98 ? 5.599 -14.492 -0.814 1.00 84.06 98 ARG A C 1
ATOM 779 O O . ARG A 1 98 ? 6.336 -15.247 -1.426 1.00 84.06 98 ARG A O 1
ATOM 786 N N . ASN A 1 99 ? 4.271 -14.633 -0.830 1.00 82.19 99 ASN A N 1
ATOM 787 C CA . ASN A 1 99 ? 3.587 -15.689 -1.590 1.00 82.19 99 ASN A CA 1
ATOM 788 C C . ASN A 1 99 ? 3.745 -15.557 -3.117 1.00 82.19 99 ASN A C 1
ATOM 790 O O . ASN A 1 99 ? 3.285 -16.432 -3.846 1.00 82.19 99 ASN A O 1
ATOM 794 N N . ARG A 1 100 ? 4.309 -14.447 -3.601 1.00 79.62 100 ARG A N 1
ATOM 795 C CA . ARG A 1 100 ? 4.575 -14.178 -5.018 1.00 79.62 100 ARG A CA 1
ATOM 796 C C . ARG A 1 100 ? 6.072 -14.052 -5.314 1.00 79.62 100 ARG A C 1
ATOM 798 O O . ARG A 1 100 ? 6.417 -13.527 -6.366 1.00 79.62 100 ARG A O 1
ATOM 805 N N . ASP A 1 101 ? 6.928 -14.452 -4.372 1.00 82.62 101 ASP A N 1
ATOM 806 C CA . ASP A 1 101 ? 8.388 -14.329 -4.470 1.00 82.62 101 ASP A CA 1
ATOM 807 C C . ASP A 1 101 ? 8.859 -12.881 -4.725 1.00 82.62 101 ASP A C 1
ATOM 809 O O . ASP A 1 101 ? 9.897 -12.634 -5.334 1.00 82.62 101 ASP A O 1
ATOM 813 N N . ILE A 1 102 ? 8.079 -11.898 -4.252 1.00 81.75 102 ILE A N 1
ATOM 814 C CA . ILE A 1 102 ? 8.411 -10.475 -4.353 1.00 81.75 102 ILE A CA 1
ATOM 815 C C . ILE A 1 102 ? 9.137 -10.061 -3.076 1.00 81.75 102 ILE A C 1
ATOM 817 O O . ILE A 1 102 ? 8.521 -9.893 -2.020 1.00 81.75 102 ILE A O 1
ATOM 821 N N . GLU A 1 103 ? 10.444 -9.852 -3.189 1.00 78.06 103 GLU A N 1
ATOM 822 C CA . GLU A 1 103 ? 11.268 -9.265 -2.136 1.00 78.06 103 GLU A CA 1
ATOM 823 C C . GLU A 1 103 ? 11.517 -7.785 -2.426 1.00 78.06 103 GLU A C 1
ATOM 825 O O . GLU A 1 103 ? 12.045 -7.416 -3.474 1.00 78.06 103 GLU A O 1
ATOM 830 N N . VAL A 1 104 ? 11.144 -6.928 -1.478 1.00 76.25 104 VAL A N 1
ATOM 831 C CA . VAL A 1 104 ? 11.521 -5.512 -1.501 1.00 76.25 104 VAL A CA 1
ATOM 832 C C . VAL A 1 104 ? 12.849 -5.402 -0.762 1.00 76.25 104 VAL A C 1
ATOM 834 O O . VAL A 1 104 ? 12.883 -5.610 0.450 1.00 76.25 104 VAL A O 1
ATOM 837 N N . LYS A 1 105 ? 13.930 -5.169 -1.509 1.00 67.19 105 LYS A N 1
ATOM 838 C CA . LYS A 1 105 ? 15.291 -5.007 -0.981 1.00 67.19 105 LYS A CA 1
ATOM 839 C C . LYS A 1 105 ? 15.566 -3.578 -0.535 1.00 67.19 105 LYS A C 1
ATOM 841 O O . LYS A 1 105 ? 14.980 -2.654 -1.146 1.00 67.19 105 LYS A O 1
#

Organism: NCBI:txid433724

pLDDT: mean 83.46, std 18.25, range [35.25, 98.62]

Sequence (105 aa):
FLVAITFAANNKSEDAKWNGEINVNKLSSYLALSASQSEEVKQICDYFSEQMRRASHSRKNHDALLHNAVYGNLKLMKGTLTPEQYTKYLQVINVTLRNRDIEVK

Radius of gyration: 13.59 Å; chains: 1; bounding box: 33×32×32 Å

Foldseek 3Di:
DPDLPAQDDDDDDPDLQQPQDRNLVVLCVQLVDDPVLSVQLVVLSNQLSVLSNVLSPDPPCNLVSLLCSVVVSLVSNVVSHDPVSSVVVVVNVVSNCVVSVHDND